Protein AF-A0A3D2L985-F1 (afdb_monomer_lite)

Foldseek 3Di:
DDPPQDFDDPVQLVVVCVVVVHDLVPDDPVVSVVSSVVSRVVVSVVVVVVVVVVVVVVVCCVVQADPVDRDGDPVNVVVVVVVVVVVCVVVVNDDDDDDDDDPPVVVVVVPPD

Structure (mmCIF, N/CA/C/O backbone):
data_AF-A0A3D2L985-F1
#
_entry.id   AF-A0A3D2L985-F1
#
loop_
_atom_site.group_PDB
_atom_site.id
_atom_site.type_symbol
_atom_site.label_atom_id
_atom_site.label_alt_id
_atom_site.label_comp_id
_atom_site.label_asym_id
_atom_site.label_entity_id
_atom_site.label_seq_id
_atom_site.pdbx_PDB_ins_code
_atom_site.Cartn_x
_atom_site.Cartn_y
_atom_site.Cartn_z
_atom_site.occupancy
_atom_site.B_iso_or_equiv
_atom_site.auth_seq_id
_atom_site.auth_comp_id
_atom_site.auth_asym_id
_atom_site.auth_atom_id
_atom_site.pdbx_PDB_model_num
ATOM 1 N N . MET A 1 1 ? 13.356 23.651 -9.180 1.00 43.53 1 MET A N 1
ATOM 2 C CA . MET A 1 1 ? 13.524 22.269 -8.702 1.00 43.53 1 MET A CA 1
ATOM 3 C C . MET A 1 1 ? 13.883 21.499 -9.951 1.00 43.53 1 MET A C 1
ATOM 5 O O . MET A 1 1 ? 13.077 21.521 -10.867 1.00 43.53 1 MET A O 1
ATOM 9 N N . ALA A 1 2 ? 15.140 21.092 -10.108 1.00 44.56 2 ALA A N 1
ATOM 10 C CA . ALA A 1 2 ? 15.536 20.361 -11.306 1.00 44.56 2 ALA A CA 1
ATOM 11 C C . ALA A 1 2 ? 14.867 18.985 -11.224 1.00 44.56 2 ALA A C 1
ATOM 13 O O . ALA A 1 2 ? 15.071 18.308 -10.221 1.00 44.56 2 ALA A O 1
ATOM 14 N N . ASP A 1 3 ? 14.025 18.648 -12.202 1.00 51.00 3 ASP A N 1
ATOM 15 C CA . ASP A 1 3 ? 13.551 17.278 -12.400 1.00 51.00 3 ASP A CA 1
ATOM 16 C C . ASP A 1 3 ? 14.788 16.404 -12.589 1.00 51.00 3 ASP A C 1
ATOM 18 O O . ASP A 1 3 ? 15.509 16.536 -13.583 1.00 51.00 3 ASP A O 1
ATOM 22 N N . ASP A 1 4 ? 15.070 15.561 -11.603 1.00 65.25 4 ASP A N 1
ATOM 23 C CA . ASP A 1 4 ? 16.081 14.520 -11.718 1.00 65.25 4 ASP A CA 1
ATOM 24 C C . ASP A 1 4 ? 15.422 13.380 -12.501 1.00 65.25 4 ASP A C 1
ATOM 26 O O . ASP A 1 4 ? 14.923 12.415 -11.935 1.00 65.25 4 ASP A O 1
ATOM 30 N N . PHE A 1 5 ? 15.283 13.570 -13.817 1.00 71.00 5 PHE A N 1
ATOM 31 C CA . PHE A 1 5 ? 14.642 12.583 -14.679 1.00 71.00 5 PHE A CA 1
ATOM 32 C C . PHE A 1 5 ? 15.397 11.258 -14.580 1.00 71.00 5 PHE A C 1
ATOM 34 O O . PHE A 1 5 ? 16.596 11.188 -14.890 1.00 71.00 5 PHE A O 1
ATOM 41 N N . TYR A 1 6 ? 14.682 10.203 -14.185 1.00 84.88 6 TYR A N 1
ATOM 42 C CA . TYR A 1 6 ? 15.226 8.856 -14.158 1.00 84.88 6 TYR A CA 1
ATOM 43 C C . TYR A 1 6 ? 15.824 8.515 -15.525 1.00 84.88 6 TYR A C 1
ATOM 45 O O . TYR A 1 6 ? 15.175 8.604 -16.568 1.00 84.88 6 TYR A O 1
ATOM 53 N N . THR A 1 7 ? 17.105 8.153 -15.518 1.00 88.44 7 THR A N 1
ATOM 54 C CA . THR A 1 7 ? 17.835 7.776 -16.725 1.00 88.44 7 THR A CA 1
ATOM 55 C C . THR A 1 7 ? 18.163 6.289 -16.646 1.00 88.44 7 THR A C 1
ATOM 57 O O . THR A 1 7 ? 18.985 5.903 -15.805 1.00 88.44 7 THR A O 1
ATOM 60 N N . PRO A 1 8 ? 17.580 5.455 -17.527 1.00 89.94 8 PRO A N 1
ATOM 61 C CA . PRO A 1 8 ? 17.827 4.021 -17.533 1.00 89.94 8 PRO A CA 1
ATOM 62 C C . PRO A 1 8 ? 19.316 3.690 -17.656 1.00 89.94 8 PRO A C 1
ATOM 64 O O . PRO A 1 8 ? 20.016 4.152 -18.566 1.00 89.94 8 PRO A O 1
ATOM 67 N N . LYS A 1 9 ? 19.823 2.845 -16.759 1.00 91.94 9 LYS A N 1
ATOM 68 C CA . LYS A 1 9 ? 21.204 2.359 -16.816 1.00 91.94 9 LYS A CA 1
ATOM 69 C C . LYS A 1 9 ? 21.313 1.248 -17.849 1.00 91.94 9 LYS A C 1
ATOM 71 O O . LYS A 1 9 ? 20.429 0.406 -18.010 1.00 91.94 9 LYS A O 1
ATOM 76 N N . ALA A 1 10 ? 22.482 1.149 -18.480 1.00 88.81 10 ALA A N 1
ATOM 77 C CA . ALA A 1 10 ? 22.773 0.076 -19.433 1.00 88.81 10 ALA A CA 1
ATOM 78 C C . ALA A 1 10 ? 22.567 -1.335 -18.837 1.00 88.81 10 ALA A C 1
ATOM 80 O O . ALA A 1 10 ? 22.178 -2.256 -19.552 1.00 88.81 10 ALA A O 1
ATOM 81 N N . THR A 1 11 ? 22.786 -1.505 -17.528 1.00 93.00 11 THR A N 1
ATOM 82 C CA . THR A 1 11 ? 22.542 -2.763 -16.806 1.00 93.00 11 THR A CA 1
ATOM 83 C C . THR A 1 11 ? 21.062 -3.125 -16.719 1.00 93.00 11 THR A C 1
ATOM 85 O O . THR A 1 11 ? 20.720 -4.295 -16.861 1.00 93.00 11 THR A O 1
ATOM 88 N N . GLU A 1 12 ? 20.184 -2.143 -16.518 1.00 92.31 12 GLU A N 1
ATOM 89 C CA . GLU A 1 12 ? 18.732 -2.345 -16.413 1.00 92.31 12 GLU A CA 1
ATOM 90 C C . GLU A 1 12 ? 18.141 -2.676 -17.782 1.00 92.31 12 GLU A C 1
ATOM 92 O O . GLU A 1 12 ? 17.374 -3.631 -17.911 1.00 92.31 12 GLU A O 1
ATOM 97 N N . ARG A 1 13 ? 18.598 -1.977 -18.829 1.00 93.00 13 ARG A N 1
ATOM 98 C CA . ARG A 1 13 ? 18.254 -2.305 -20.218 1.00 93.00 13 ARG A CA 1
ATOM 99 C C . ARG A 1 13 ? 18.656 -3.733 -20.568 1.00 93.00 13 ARG A C 1
ATOM 101 O O . ARG A 1 13 ? 17.846 -4.486 -21.101 1.00 93.00 13 ARG A O 1
ATOM 108 N N . LEU A 1 14 ? 19.888 -4.128 -20.238 1.00 90.38 14 LEU A N 1
ATOM 109 C CA . LEU A 1 14 ? 20.374 -5.484 -20.496 1.00 90.38 14 LEU A CA 1
ATOM 110 C C . LEU A 1 14 ? 19.556 -6.534 -19.730 1.00 90.38 14 LEU A C 1
ATOM 112 O O . LEU A 1 14 ? 19.214 -7.573 -20.290 1.00 90.38 14 LEU A O 1
ATOM 116 N N . ALA A 1 15 ? 19.209 -6.261 -18.470 1.00 92.06 15 ALA A N 1
ATOM 117 C CA . ALA A 1 15 ? 18.361 -7.143 -17.677 1.00 92.06 15 ALA A CA 1
ATOM 118 C C . ALA A 1 15 ? 16.963 -7.299 -18.295 1.00 92.06 15 ALA A C 1
ATOM 120 O O . ALA A 1 15 ? 16.480 -8.423 -18.426 1.00 92.06 15 ALA A O 1
ATOM 121 N N . LEU A 1 16 ? 16.340 -6.200 -18.732 1.00 91.56 16 LEU A N 1
ATOM 122 C CA . LEU A 1 16 ? 15.029 -6.226 -19.381 1.00 91.56 16 LEU A CA 1
ATOM 123 C C . LEU A 1 16 ? 15.064 -7.017 -20.695 1.00 91.56 16 LEU A C 1
ATOM 125 O O . LEU A 1 16 ? 14.220 -7.884 -20.911 1.00 91.56 16 LEU A O 1
ATOM 129 N N . LEU A 1 17 ? 16.065 -6.771 -21.540 1.00 92.19 17 LEU A N 1
ATOM 130 C CA . LEU A 1 17 ? 16.258 -7.504 -22.794 1.00 92.19 17 LEU A CA 1
ATOM 131 C C . LEU A 1 17 ? 16.442 -9.009 -22.559 1.00 92.19 17 LEU A C 1
ATOM 133 O O . LEU A 1 17 ? 15.828 -9.812 -23.260 1.00 92.19 17 LEU A O 1
ATOM 137 N N . ASN A 1 18 ? 17.214 -9.390 -21.536 1.00 92.06 18 ASN A N 1
ATOM 138 C CA . ASN A 1 18 ? 17.398 -10.790 -21.149 1.00 92.06 18 ASN A CA 1
ATOM 139 C C . ASN A 1 18 ? 16.086 -11.437 -20.686 1.00 92.06 18 ASN A C 1
ATOM 141 O O . ASN A 1 18 ? 15.784 -12.557 -21.091 1.00 92.06 18 ASN A O 1
ATOM 145 N N . VAL A 1 19 ? 15.289 -10.738 -19.869 1.00 92.44 19 VAL A N 1
ATOM 146 C CA . VAL A 1 19 ? 13.971 -11.222 -19.414 1.00 92.44 19 VAL A CA 1
ATOM 147 C C . VAL A 1 19 ? 13.013 -11.414 -20.590 1.00 92.44 19 VAL A C 1
ATOM 149 O O . VAL A 1 19 ? 12.249 -12.376 -20.611 1.00 92.44 19 VAL A O 1
ATOM 152 N N . LEU A 1 20 ? 13.065 -10.523 -21.580 1.00 89.00 20 LEU A N 1
ATOM 153 C CA . LEU A 1 20 ? 12.244 -10.600 -22.788 1.00 89.00 20 LEU A CA 1
ATOM 154 C C . LEU A 1 20 ? 12.785 -11.595 -23.830 1.00 89.00 20 LEU A C 1
ATOM 156 O O . LEU A 1 20 ? 12.119 -11.834 -24.836 1.00 89.00 20 LEU A O 1
ATOM 160 N N . GLY A 1 21 ? 13.968 -12.180 -23.608 1.00 90.38 21 GLY A N 1
ATOM 161 C CA . GLY A 1 21 ? 14.603 -13.114 -24.539 1.00 90.38 21 GLY A CA 1
ATOM 162 C C . GLY A 1 21 ? 15.027 -12.471 -25.863 1.00 90.38 21 GLY A C 1
ATOM 163 O O . GLY A 1 21 ? 15.033 -13.142 -26.894 1.00 90.38 21 GLY A O 1
ATOM 164 N N . VAL A 1 22 ? 15.343 -11.172 -25.858 1.00 89.25 22 VAL A N 1
ATOM 165 C CA . VAL A 1 22 ? 15.695 -10.418 -27.067 1.00 89.25 22 VAL A CA 1
ATOM 166 C C . VAL A 1 22 ? 17.208 -10.427 -27.281 1.00 89.25 22 VAL A C 1
ATOM 168 O O . VAL A 1 22 ? 17.957 -9.829 -26.510 1.00 89.25 22 VAL A O 1
ATOM 171 N N . ASP A 1 23 ? 17.653 -11.049 -28.373 1.00 88.69 23 ASP A N 1
ATOM 172 C CA . ASP A 1 23 ? 19.043 -10.982 -28.833 1.00 88.69 23 ASP A CA 1
ATOM 173 C C . ASP A 1 23 ? 19.233 -9.829 -29.829 1.00 88.69 23 ASP A C 1
ATOM 175 O O . ASP A 1 23 ? 18.821 -9.899 -30.989 1.00 88.69 23 ASP A O 1
ATOM 179 N N . LEU A 1 24 ? 19.892 -8.758 -29.378 1.00 83.94 24 LEU A N 1
ATOM 180 C CA . LEU A 1 24 ? 20.163 -7.580 -30.204 1.00 83.94 24 LEU A CA 1
ATOM 181 C C . LEU A 1 24 ? 21.206 -7.819 -31.303 1.00 83.94 24 LEU A C 1
ATOM 183 O O . LEU A 1 24 ? 21.283 -7.025 -32.240 1.00 83.94 24 LEU A O 1
ATOM 187 N N . SER A 1 25 ? 22.028 -8.866 -31.196 1.00 85.44 25 SER A N 1
ATOM 188 C CA . SER A 1 25 ? 23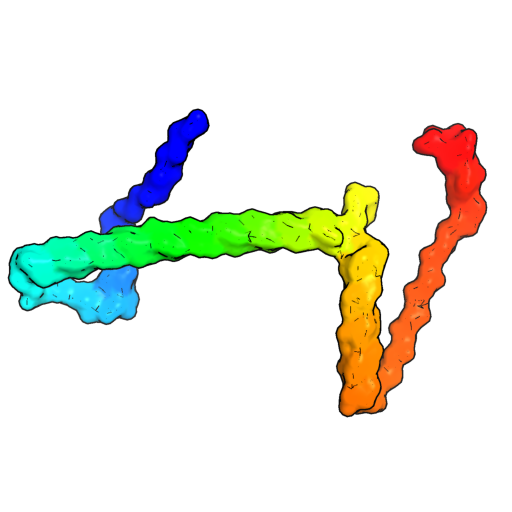.091 -9.143 -32.170 1.00 85.44 25 SER A CA 1
ATOM 189 C C . SER A 1 25 ? 22.553 -9.692 -33.494 1.00 85.44 25 SER A C 1
ATOM 191 O O . SER A 1 25 ? 23.179 -9.509 -34.537 1.00 85.44 25 SER A O 1
ATOM 193 N N . ALA A 1 26 ? 21.366 -10.302 -33.459 1.00 87.19 26 ALA A N 1
ATOM 194 C CA . ALA A 1 26 ? 20.669 -10.839 -34.622 1.00 87.19 26 ALA A CA 1
ATOM 195 C C . ALA A 1 26 ? 19.845 -9.783 -35.388 1.00 87.19 26 ALA A C 1
ATOM 197 O O . ALA A 1 26 ? 19.256 -10.094 -36.424 1.00 87.19 26 ALA A O 1
ATOM 198 N N . LEU A 1 27 ? 19.776 -8.548 -34.881 1.00 88.81 27 LEU A N 1
ATOM 199 C CA . LEU A 1 27 ? 18.948 -7.477 -35.430 1.00 88.81 27 LEU A CA 1
ATOM 200 C C . LEU A 1 27 ? 19.747 -6.521 -36.316 1.00 88.81 27 LEU A C 1
ATOM 202 O O . LEU A 1 27 ? 20.938 -6.285 -36.110 1.00 88.81 27 LEU A O 1
ATOM 206 N N . ASP A 1 28 ? 19.060 -5.908 -37.282 1.00 94.38 28 ASP A N 1
ATOM 207 C CA . ASP A 1 28 ? 19.631 -4.793 -38.030 1.00 94.38 28 ASP A CA 1
ATOM 208 C C . ASP A 1 28 ? 19.766 -3.532 -37.152 1.00 94.38 28 ASP A C 1
ATOM 210 O O . ASP A 1 28 ? 19.192 -3.420 -36.065 1.00 94.38 28 ASP A O 1
ATOM 214 N N . PHE A 1 29 ? 20.535 -2.552 -37.632 1.00 92.06 29 PHE A N 1
ATOM 215 C CA . PHE A 1 29 ? 20.804 -1.320 -36.890 1.00 92.06 29 PHE A CA 1
ATOM 216 C C . PHE A 1 29 ? 19.531 -0.544 -36.507 1.00 92.06 29 PHE A C 1
ATOM 218 O O . PHE A 1 29 ? 19.460 0.016 -35.414 1.00 92.06 29 PHE A O 1
ATOM 225 N N . ARG A 1 30 ? 18.520 -0.507 -37.386 1.00 94.25 30 ARG A N 1
ATOM 226 C CA . ARG A 1 30 ? 17.284 0.254 -37.144 1.00 94.25 30 ARG A CA 1
ATOM 227 C C . ARG A 1 30 ? 16.401 -0.447 -36.117 1.00 94.25 30 ARG A C 1
ATOM 229 O O . ARG A 1 30 ? 15.901 0.211 -35.211 1.00 94.25 30 ARG A O 1
ATOM 236 N N . ALA A 1 31 ? 16.239 -1.760 -36.243 1.00 91.19 31 ALA A N 1
ATOM 237 C CA . ALA A 1 31 ? 15.495 -2.594 -35.311 1.00 91.19 31 ALA A CA 1
ATOM 238 C C . ALA A 1 31 ? 16.141 -2.576 -33.923 1.00 91.19 31 ALA A C 1
ATOM 240 O O . ALA A 1 31 ? 15.443 -2.412 -32.924 1.00 91.19 31 ALA A O 1
ATOM 241 N N . ARG A 1 32 ? 17.476 -2.653 -33.860 1.00 92.56 32 ARG A N 1
ATOM 242 C CA . ARG A 1 32 ? 18.224 -2.526 -32.609 1.00 92.56 32 ARG A CA 1
ATOM 243 C C . ARG A 1 32 ? 17.992 -1.172 -31.940 1.00 92.56 32 ARG A C 1
ATOM 245 O O . ARG A 1 32 ? 17.615 -1.147 -30.775 1.00 92.56 32 ARG A O 1
ATOM 252 N N . ALA A 1 33 ? 18.171 -0.069 -32.669 1.00 91.31 33 ALA A N 1
ATOM 253 C CA . ALA A 1 33 ? 17.972 1.272 -32.116 1.00 91.31 33 ALA A CA 1
ATOM 254 C C . ALA A 1 33 ? 16.526 1.491 -31.635 1.00 91.31 33 ALA A C 1
ATOM 256 O O . ALA A 1 33 ? 16.308 2.086 -30.584 1.00 91.31 33 ALA A O 1
ATOM 257 N N . ALA A 1 34 ? 15.539 0.975 -32.375 1.00 92.62 34 ALA A N 1
ATOM 258 C CA . ALA A 1 34 ? 14.135 1.051 -31.982 1.00 92.62 34 ALA A CA 1
ATOM 259 C C . ALA A 1 34 ? 13.848 0.256 -30.698 1.00 92.62 34 ALA A C 1
ATOM 261 O O . ALA A 1 34 ? 13.160 0.755 -29.813 1.00 92.62 34 ALA A O 1
ATOM 262 N N . ILE A 1 35 ? 14.388 -0.959 -30.574 1.00 92.00 35 ILE A N 1
ATOM 263 C CA . ILE A 1 35 ? 14.214 -1.778 -29.370 1.00 92.00 35 ILE A CA 1
ATOM 264 C C . ILE A 1 35 ? 14.918 -1.152 -28.168 1.00 92.00 35 ILE A C 1
ATOM 266 O O . ILE A 1 35 ? 14.337 -1.127 -27.089 1.00 92.00 35 ILE A O 1
ATOM 270 N N . GLU A 1 36 ? 16.136 -0.634 -28.336 1.00 90.62 36 GLU A N 1
ATOM 271 C CA . GLU A 1 36 ? 16.855 0.057 -27.260 1.00 90.62 36 GLU A CA 1
ATOM 272 C C . GLU A 1 36 ? 16.055 1.274 -26.764 1.00 90.62 36 GLU A C 1
ATOM 274 O O . GLU A 1 36 ? 15.846 1.397 -25.559 1.00 90.62 36 GLU A O 1
ATOM 279 N N . ALA A 1 37 ? 15.509 2.092 -27.674 1.00 91.81 37 ALA A N 1
ATOM 280 C CA . ALA A 1 37 ? 14.661 3.232 -27.320 1.00 91.81 37 ALA A CA 1
ATOM 281 C C . ALA A 1 37 ? 13.360 2.817 -26.609 1.00 91.81 37 ALA A C 1
ATOM 283 O O . ALA A 1 37 ? 12.972 3.435 -25.624 1.00 91.81 37 ALA A O 1
ATOM 284 N N . LEU A 1 38 ? 12.699 1.748 -27.069 1.00 93.06 38 LEU A N 1
ATOM 285 C CA . LEU A 1 38 ? 11.506 1.218 -26.400 1.00 93.06 38 LEU A CA 1
ATOM 286 C C . LEU A 1 38 ? 11.826 0.644 -25.017 1.00 93.06 38 LEU A C 1
ATOM 288 O O . LEU A 1 38 ? 11.018 0.777 -24.105 1.00 93.06 38 LEU A O 1
ATOM 292 N N . CYS A 1 39 ? 12.981 -0.002 -24.848 1.00 93.75 39 CYS A N 1
ATOM 293 C CA . CYS A 1 39 ? 13.403 -0.501 -23.542 1.00 93.75 39 CYS A CA 1
ATOM 294 C C . CYS A 1 39 ? 13.644 0.649 -22.568 1.00 93.75 39 CYS A C 1
ATOM 296 O O . CYS A 1 39 ? 13.232 0.545 -21.418 1.00 93.75 39 CYS A O 1
ATOM 298 N N . ASP A 1 40 ? 14.273 1.729 -23.029 1.00 93.38 40 ASP A N 1
ATOM 299 C CA . ASP A 1 40 ? 14.483 2.920 -22.209 1.00 93.38 40 ASP A CA 1
ATOM 300 C C . ASP A 1 40 ? 13.151 3.540 -21.787 1.00 93.38 40 ASP A C 1
ATOM 302 O O . ASP A 1 40 ? 12.941 3.760 -20.598 1.00 93.38 40 ASP A O 1
ATOM 306 N N . GLU A 1 41 ? 12.213 3.707 -22.722 1.00 94.38 41 GLU A N 1
ATOM 307 C CA . GLU A 1 41 ? 10.872 4.219 -22.421 1.00 94.38 41 GLU A CA 1
ATOM 308 C C . GLU A 1 41 ? 10.134 3.337 -21.401 1.00 94.38 41 GLU A C 1
ATOM 310 O O . GLU A 1 41 ? 9.542 3.830 -20.446 1.00 94.38 41 GLU A O 1
ATOM 315 N N . VAL A 1 42 ? 10.196 2.010 -21.561 1.00 94.81 42 VAL A N 1
ATOM 316 C CA . VAL A 1 42 ? 9.577 1.067 -20.615 1.00 94.81 42 VAL A CA 1
ATOM 317 C C . VAL A 1 42 ? 10.199 1.170 -19.226 1.00 94.81 42 VAL A C 1
ATOM 319 O O . VAL A 1 42 ? 9.483 1.011 -18.240 1.00 94.81 42 VAL A O 1
ATOM 322 N N . LEU A 1 43 ? 11.510 1.389 -19.129 1.00 95.00 43 LEU A N 1
ATOM 323 C CA . LEU A 1 43 ? 12.187 1.535 -17.842 1.00 95.00 43 LEU A CA 1
ATOM 324 C C . LEU A 1 43 ? 11.792 2.843 -17.153 1.00 95.00 43 LEU A C 1
ATOM 326 O O . LEU A 1 43 ? 11.460 2.800 -15.975 1.00 95.00 43 LEU A O 1
ATOM 330 N N . VAL A 1 44 ? 11.729 3.955 -17.891 1.00 94.44 44 VAL A N 1
ATOM 331 C CA . VAL A 1 44 ? 11.242 5.243 -17.364 1.00 94.44 44 VAL A CA 1
ATOM 332 C C . VAL A 1 44 ? 9.803 5.120 -16.865 1.00 94.44 44 VAL A C 1
ATOM 334 O O . VAL A 1 44 ? 9.524 5.413 -15.710 1.00 94.44 44 VAL A O 1
ATOM 337 N N . LEU A 1 45 ? 8.898 4.586 -17.689 1.00 94.19 45 LEU A N 1
ATOM 338 C CA . LEU A 1 45 ? 7.491 4.433 -17.307 1.00 94.19 45 LEU A CA 1
ATOM 339 C C . LEU A 1 45 ? 7.286 3.509 -16.101 1.00 94.19 45 LEU A C 1
ATOM 341 O O . LEU A 1 45 ? 6.292 3.643 -15.387 1.00 94.19 45 LEU A O 1
ATOM 345 N N . ARG A 1 46 ? 8.171 2.527 -15.903 1.00 94.00 46 ARG A N 1
ATOM 346 C CA . ARG A 1 46 ? 8.123 1.654 -14.726 1.00 94.00 46 ARG A CA 1
ATOM 347 C C . ARG A 1 46 ? 8.530 2.397 -13.465 1.00 94.00 46 ARG A C 1
ATOM 349 O O . ARG A 1 46 ? 7.824 2.246 -12.475 1.00 94.00 46 ARG A O 1
ATOM 356 N N . GLU A 1 47 ? 9.595 3.189 -13.528 1.00 94.12 47 GLU A N 1
ATOM 357 C CA . GLU A 1 47 ? 10.030 4.006 -12.394 1.00 94.12 47 GLU A CA 1
ATOM 358 C C . GLU A 1 47 ? 8.925 4.986 -11.986 1.00 94.12 47 GLU A C 1
ATOM 360 O O . GLU A 1 47 ? 8.475 4.956 -10.844 1.00 94.12 47 GLU A O 1
ATOM 365 N N . ASP A 1 48 ? 8.373 5.742 -12.941 1.00 93.50 48 ASP A N 1
ATOM 366 C CA . ASP A 1 48 ? 7.279 6.688 -12.680 1.00 93.50 48 ASP A CA 1
ATOM 367 C C . ASP A 1 48 ? 6.059 5.998 -12.041 1.00 93.50 48 ASP A C 1
ATOM 369 O O . ASP A 1 48 ? 5.393 6.533 -11.150 1.00 93.50 48 ASP A O 1
ATOM 373 N N . ALA A 1 49 ? 5.727 4.788 -12.505 1.00 94.94 49 ALA A N 1
ATOM 374 C CA . ALA A 1 49 ? 4.609 4.022 -11.969 1.00 94.94 49 ALA A CA 1
ATOM 375 C C . ALA A 1 49 ? 4.863 3.522 -10.540 1.00 94.94 49 ALA A C 1
ATOM 377 O O . ALA A 1 49 ? 3.906 3.407 -9.767 1.00 94.94 49 ALA A O 1
ATOM 378 N N . ASP A 1 50 ? 6.110 3.200 -10.206 1.00 95.06 50 ASP A N 1
ATOM 379 C CA . ASP A 1 50 ? 6.503 2.791 -8.863 1.00 95.06 50 ASP A CA 1
ATOM 380 C C . ASP A 1 50 ? 6.544 4.005 -7.920 1.00 95.06 50 ASP A C 1
ATOM 382 O O . ASP A 1 50 ? 5.935 3.941 -6.852 1.00 95.06 50 ASP A O 1
ATOM 386 N N . GLU A 1 51 ? 7.074 5.155 -8.349 1.00 94.31 51 GLU A N 1
ATOM 387 C CA . GLU A 1 51 ? 7.013 6.412 -7.583 1.00 94.31 51 GLU A CA 1
ATOM 388 C C . GLU A 1 51 ? 5.570 6.830 -7.262 1.00 94.31 51 GLU A C 1
ATOM 390 O O . GLU A 1 51 ? 5.232 7.168 -6.123 1.00 94.31 51 GLU A O 1
ATOM 395 N N . LEU A 1 52 ? 4.679 6.771 -8.257 1.00 95.12 52 LEU A N 1
ATOM 396 C CA . LEU A 1 52 ? 3.261 7.070 -8.056 1.00 95.12 52 LEU A CA 1
ATOM 397 C C . LEU A 1 52 ? 2.589 6.084 -7.100 1.00 95.12 52 LEU A C 1
ATOM 399 O O . LEU A 1 52 ? 1.666 6.467 -6.375 1.00 95.12 52 LEU A O 1
ATOM 403 N N . ARG A 1 53 ? 3.015 4.817 -7.108 1.00 96.44 53 ARG A N 1
ATOM 404 C CA . ARG A 1 53 ? 2.491 3.803 -6.192 1.00 96.44 53 ARG A CA 1
ATOM 405 C C . ARG A 1 53 ? 2.937 4.086 -4.763 1.00 96.44 53 ARG A C 1
ATOM 407 O O . ARG A 1 53 ? 2.084 4.091 -3.882 1.00 96.44 53 ARG A O 1
ATOM 414 N N . ASP A 1 54 ? 4.210 4.395 -4.555 1.00 96.12 54 ASP A N 1
ATOM 415 C CA . ASP A 1 54 ? 4.749 4.723 -3.235 1.00 96.12 54 ASP A CA 1
ATOM 416 C C . ASP A 1 54 ? 4.085 5.981 -2.659 1.00 96.12 54 ASP A C 1
ATOM 418 O O . ASP A 1 54 ? 3.620 5.983 -1.516 1.00 96.12 54 ASP A O 1
ATOM 422 N N . ALA A 1 55 ? 3.932 7.028 -3.476 1.00 94.12 55 ALA A N 1
ATOM 423 C CA . ALA A 1 55 ? 3.231 8.247 -3.076 1.00 94.12 55 ALA A CA 1
ATOM 424 C C . ALA A 1 55 ? 1.752 7.986 -2.740 1.00 94.12 55 ALA A C 1
ATOM 426 O O . ALA A 1 55 ? 1.198 8.581 -1.809 1.00 94.12 55 ALA A O 1
ATOM 427 N N . LEU A 1 56 ? 1.092 7.093 -3.485 1.00 95.44 56 LEU A N 1
ATOM 428 C CA . LEU A 1 56 ? -0.278 6.682 -3.193 1.00 95.44 56 LEU A CA 1
ATOM 429 C C . LEU A 1 56 ? -0.360 5.920 -1.868 1.00 95.44 56 LEU A C 1
ATOM 431 O O . LEU A 1 56 ? -1.250 6.210 -1.068 1.00 95.44 56 LEU A O 1
ATOM 435 N N . ASP A 1 57 ? 0.547 4.977 -1.627 1.00 92.38 57 ASP A N 1
ATOM 436 C CA . ASP A 1 57 ? 0.577 4.178 -0.403 1.00 92.38 57 ASP A CA 1
ATOM 437 C C . ASP A 1 57 ? 0.836 5.055 0.830 1.00 92.38 57 ASP A C 1
ATOM 439 O O . ASP A 1 57 ? 0.155 4.911 1.852 1.00 92.38 57 ASP A O 1
ATOM 443 N N . GLU A 1 58 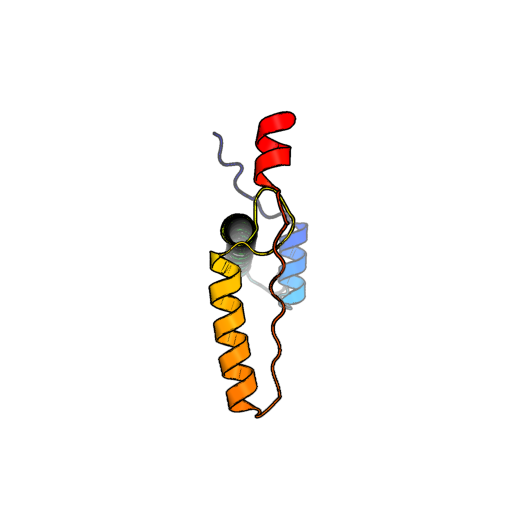? 1.735 6.037 0.726 1.00 91.94 58 GLU A N 1
ATOM 444 C CA . GLU A 1 58 ? 1.954 7.036 1.773 1.00 91.94 58 GLU A CA 1
ATOM 445 C C . GLU A 1 58 ? 0.694 7.880 2.014 1.00 91.94 58 GLU A C 1
ATOM 447 O O . GLU A 1 58 ? 0.237 8.019 3.154 1.00 91.94 58 GLU A O 1
ATOM 452 N N . ALA A 1 59 ? 0.074 8.396 0.948 1.00 90.69 59 ALA A N 1
ATOM 453 C CA . ALA A 1 59 ? -1.144 9.193 1.054 1.00 90.69 59 ALA A CA 1
ATOM 454 C C . ALA A 1 59 ? -2.305 8.398 1.674 1.00 90.69 59 ALA A C 1
ATOM 456 O O . ALA A 1 59 ? -3.056 8.934 2.493 1.00 90.69 59 ALA A O 1
ATOM 457 N N . VAL A 1 60 ? -2.447 7.118 1.319 1.00 89.06 60 VAL A N 1
ATOM 458 C CA . VAL A 1 60 ? -3.426 6.204 1.920 1.00 89.06 60 VAL A CA 1
ATOM 459 C C . VAL A 1 60 ? -3.117 5.998 3.397 1.00 89.06 60 VAL A C 1
ATOM 461 O O . VAL A 1 60 ? -4.020 6.138 4.222 1.00 89.06 60 VAL A O 1
ATOM 464 N N . SER A 1 61 ? -1.858 5.733 3.748 1.00 86.12 61 SER A N 1
ATOM 465 C CA . SER A 1 61 ? -1.436 5.555 5.138 1.00 86.12 61 SER A CA 1
ATOM 466 C C . SER A 1 61 ? -1.763 6.784 5.992 1.00 86.12 61 SER A C 1
ATOM 468 O O . SER A 1 61 ? -2.387 6.654 7.047 1.00 86.12 61 SER A O 1
ATOM 470 N N . LEU A 1 62 ? -1.442 7.987 5.512 1.00 87.25 62 LEU A N 1
ATOM 471 C CA . LEU A 1 62 ? -1.763 9.244 6.196 1.00 87.25 62 LEU A CA 1
ATOM 472 C C . LEU A 1 62 ? -3.274 9.495 6.285 1.00 87.25 62 LEU A C 1
ATOM 474 O O . LEU A 1 62 ? -3.762 10.043 7.273 1.00 87.25 62 LEU A O 1
ATOM 478 N N . ALA A 1 63 ? -4.035 9.099 5.263 1.00 89.19 63 ALA A N 1
ATOM 479 C CA . ALA A 1 63 ? -5.482 9.275 5.239 1.00 89.19 63 ALA A CA 1
ATOM 480 C C . ALA A 1 63 ? -6.234 8.285 6.142 1.00 89.19 63 ALA A C 1
ATOM 482 O O . ALA A 1 63 ? -7.358 8.592 6.560 1.00 89.19 63 ALA A O 1
ATOM 483 N N . ASP A 1 64 ? -5.655 7.116 6.424 1.00 92.88 64 ASP A N 1
ATOM 484 C CA . ASP A 1 64 ? -6.319 6.012 7.121 1.00 92.88 64 ASP A CA 1
ATOM 485 C C . ASP A 1 64 ? -5.840 5.782 8.557 1.00 92.88 64 ASP A C 1
ATOM 487 O O . ASP A 1 64 ? -6.577 5.174 9.336 1.00 92.88 64 ASP A O 1
ATOM 491 N N . ASN A 1 65 ? -4.674 6.292 8.949 1.00 92.62 65 ASN A N 1
ATOM 492 C CA . ASN A 1 65 ? -4.160 6.147 10.311 1.00 92.62 65 ASN A CA 1
ATOM 493 C C . ASN A 1 65 ? -4.454 7.370 11.189 1.00 92.62 65 ASN A C 1
ATOM 495 O O . ASN A 1 65 ? -4.709 8.475 10.702 1.00 92.62 65 ASN A O 1
ATOM 499 N N . ASP A 1 66 ? -4.506 7.142 12.499 1.00 92.81 66 ASP A N 1
ATOM 500 C CA . ASP A 1 66 ? -4.572 8.197 13.507 1.00 92.81 66 ASP A CA 1
ATOM 501 C C . ASP A 1 66 ? -3.179 8.814 13.725 1.00 92.81 66 ASP A C 1
ATOM 503 O O . ASP A 1 66 ? -2.161 8.130 13.648 1.00 92.81 66 ASP A O 1
ATOM 507 N N . ALA A 1 67 ? -3.118 10.125 13.965 1.00 87.56 67 ALA A N 1
ATOM 508 C CA . ALA A 1 67 ? -1.845 10.838 14.093 1.00 87.56 67 ALA A CA 1
ATOM 509 C C . ALA A 1 67 ? -1.163 10.628 15.457 1.00 87.56 67 ALA A C 1
ATOM 511 O O . ALA A 1 67 ? 0.043 10.837 15.575 1.00 87.56 67 ALA A O 1
ATOM 512 N N . LEU A 1 68 ? -1.923 10.258 16.493 1.00 89.69 68 LEU A N 1
ATOM 513 C CA . LEU A 1 68 ? -1.418 10.090 17.858 1.00 89.69 68 LEU A CA 1
ATOM 514 C C . LEU A 1 68 ? -1.106 8.630 18.183 1.00 89.69 68 LEU A C 1
ATOM 516 O O . LEU A 1 68 ? -0.284 8.355 19.055 1.00 89.69 68 LEU A O 1
ATOM 520 N N . CYS A 1 69 ? -1.772 7.689 17.517 1.00 87.69 69 CYS A N 1
ATOM 521 C CA . CYS A 1 69 ? -1.626 6.258 17.755 1.00 87.69 69 CYS A CA 1
ATOM 522 C C . CYS A 1 69 ? -1.506 5.499 16.426 1.00 87.69 69 CYS A C 1
ATOM 524 O O . CYS A 1 69 ? -2.230 5.821 15.489 1.00 87.69 69 CYS A O 1
ATOM 526 N N . PRO A 1 70 ? -0.677 4.442 16.338 1.00 88.50 70 PRO A N 1
ATOM 527 C CA . PRO A 1 70 ? -0.516 3.640 15.123 1.00 88.50 70 PRO A CA 1
ATOM 528 C C . PRO A 1 70 ? -1.704 2.679 14.924 1.00 88.50 70 PRO A C 1
ATOM 530 O O . PRO A 1 70 ? -1.561 1.458 14.943 1.00 88.50 70 PRO A O 1
ATOM 533 N N . VAL A 1 71 ? -2.905 3.237 14.800 1.00 92.56 71 VAL A N 1
ATOM 534 C CA . VAL A 1 71 ? -4.168 2.527 14.589 1.00 92.56 71 VAL A CA 1
ATOM 535 C C . VAL A 1 71 ? -4.962 3.215 13.487 1.00 92.56 71 VAL A C 1
ATOM 537 O O . VAL A 1 71 ? -4.752 4.391 13.196 1.00 92.56 71 VAL A O 1
ATOM 540 N N . PHE A 1 72 ? -5.924 2.501 12.901 1.00 94.88 72 PHE A N 1
ATOM 541 C CA . PHE A 1 72 ? -6.858 3.117 11.968 1.00 94.88 72 PHE A CA 1
ATOM 542 C C . PHE A 1 72 ? -7.617 4.266 12.621 1.00 94.88 72 PHE A C 1
ATOM 544 O O . PHE A 1 72 ? -8.200 4.129 13.698 1.00 94.88 72 PHE A O 1
ATOM 551 N N . ASN A 1 73 ? -7.690 5.382 11.908 1.00 94.81 73 ASN A N 1
ATOM 552 C CA . ASN A 1 73 ? -8.551 6.476 12.295 1.00 94.81 73 ASN A CA 1
ATOM 553 C C . ASN A 1 73 ? -10.029 6.106 12.098 1.00 94.81 73 ASN A C 1
ATOM 555 O O . ASN A 1 73 ? -10.415 5.086 11.512 1.00 94.81 73 ASN A O 1
ATOM 559 N N . ARG A 1 74 ? -10.907 7.001 12.553 1.00 93.62 74 ARG A N 1
ATOM 560 C CA . ARG A 1 74 ? -12.359 6.795 12.499 1.00 93.62 74 ARG A CA 1
ATOM 561 C C . ARG A 1 74 ? -12.897 6.552 11.082 1.00 93.62 74 ARG A C 1
ATOM 563 O O . ARG A 1 74 ? -13.898 5.845 10.930 1.00 93.62 74 ARG A O 1
ATOM 570 N N . ARG A 1 75 ? -12.299 7.159 10.050 1.00 92.50 75 ARG A N 1
ATOM 571 C CA . ARG A 1 75 ? -12.738 6.999 8.654 1.00 92.50 75 ARG A CA 1
ATOM 572 C C . ARG A 1 75 ? -12.402 5.598 8.149 1.00 92.50 75 ARG A C 1
ATOM 574 O O . ARG A 1 75 ? -13.303 4.933 7.631 1.00 92.50 75 ARG A O 1
ATOM 581 N N . ALA A 1 76 ? -11.164 5.154 8.347 1.00 95.31 76 ALA A N 1
ATOM 582 C CA . ALA A 1 76 ? -10.713 3.815 7.985 1.00 95.31 76 ALA A CA 1
ATOM 583 C C . ALA A 1 76 ? -11.484 2.734 8.753 1.00 95.31 76 ALA A C 1
ATOM 585 O O . ALA A 1 76 ? -12.063 1.843 8.134 1.00 95.31 76 ALA A O 1
ATOM 586 N N . PHE A 1 77 ? -11.649 2.885 10.073 1.00 95.38 77 PHE A N 1
ATOM 587 C CA . PHE A 1 77 ? -12.456 1.970 10.889 1.00 95.38 77 PHE A CA 1
ATOM 588 C C . PHE A 1 77 ? -13.875 1.781 10.329 1.00 95.38 77 PHE A C 1
ATOM 590 O O . PHE A 1 77 ? -14.336 0.655 10.149 1.00 95.38 77 PHE A O 1
ATOM 597 N N . LYS A 1 78 ? -14.568 2.876 9.979 1.00 95.44 78 LYS A N 1
ATOM 598 C CA . LYS A 1 78 ? -15.919 2.817 9.388 1.00 95.44 78 LYS A CA 1
ATOM 599 C C . LYS A 1 78 ? -15.959 2.105 8.036 1.00 95.44 78 LYS A C 1
ATOM 601 O O . LYS A 1 78 ? -17.016 1.601 7.648 1.00 95.44 78 LYS A O 1
ATOM 606 N N . ARG A 1 79 ? -14.877 2.147 7.260 1.00 95.25 79 ARG A N 1
ATOM 607 C CA . ARG A 1 79 ? -14.778 1.434 5.983 1.00 95.25 79 ARG A CA 1
ATOM 608 C C . ARG A 1 79 ? -14.580 -0.060 6.234 1.00 95.25 79 ARG A C 1
ATOM 610 O O . ARG A 1 79 ? -15.386 -0.843 5.736 1.00 95.25 79 ARG A O 1
ATOM 617 N N . GLU A 1 80 ? -13.607 -0.430 7.061 1.00 95.62 80 GLU A N 1
ATOM 618 C CA . GLU A 1 80 ? -13.288 -1.837 7.325 1.00 95.62 80 GLU A CA 1
ATOM 619 C C . GLU A 1 80 ? -14.413 -2.560 8.074 1.00 95.62 80 GLU A C 1
ATOM 621 O O . GLU A 1 80 ? -14.816 -3.642 7.660 1.00 95.62 80 GLU A O 1
ATOM 626 N N . ILE A 1 81 ? -15.045 -1.947 9.084 1.00 96.50 81 ILE A N 1
ATOM 627 C CA . ILE A 1 81 ? -16.150 -2.61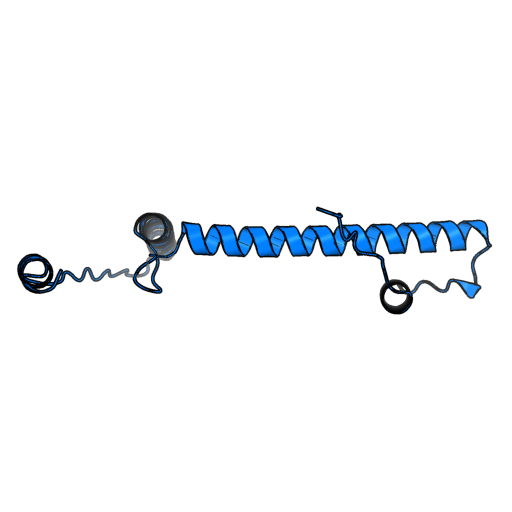0 9.802 1.00 96.50 81 ILE A CA 1
ATOM 628 C C . ILE A 1 81 ? -17.343 -2.914 8.884 1.00 96.50 81 ILE A C 1
ATOM 630 O O . ILE A 1 81 ? -17.988 -3.950 9.021 1.00 96.50 81 ILE A O 1
ATOM 634 N N . ARG A 1 82 ? -17.626 -2.050 7.896 1.00 97.19 82 ARG A N 1
ATOM 635 C CA . ARG A 1 82 ? -18.683 -2.303 6.901 1.00 97.19 82 ARG A CA 1
ATOM 636 C C . ARG A 1 82 ? -18.339 -3.488 6.003 1.00 97.19 82 ARG A C 1
ATOM 638 O O . ARG A 1 82 ? -19.227 -4.275 5.678 1.00 97.19 82 ARG A O 1
ATOM 645 N N . ARG A 1 83 ? -17.068 -3.618 5.618 1.00 97.31 83 ARG A N 1
ATOM 646 C CA . ARG A 1 83 ? -16.562 -4.757 4.848 1.00 97.31 83 ARG A CA 1
ATOM 647 C C . ARG A 1 83 ? -16.680 -6.055 5.647 1.00 97.31 83 ARG A C 1
ATOM 649 O O . ARG A 1 83 ? -17.236 -7.020 5.128 1.00 97.31 83 ARG A O 1
ATOM 656 N N . GLU A 1 84 ? -16.246 -6.059 6.904 1.00 97.50 84 GLU A N 1
ATOM 657 C CA . GLU A 1 84 ? -16.305 -7.244 7.769 1.00 97.50 84 GLU A CA 1
ATOM 658 C C . GLU A 1 84 ? -17.743 -7.678 8.074 1.00 97.50 84 GLU A C 1
ATOM 660 O O . GLU A 1 84 ? -18.054 -8.864 7.998 1.00 97.50 84 GLU A O 1
ATOM 665 N N . ILE A 1 85 ? -18.664 -6.736 8.312 1.00 97.88 85 ILE A N 1
ATOM 666 C CA . ILE A 1 85 ? -20.097 -7.048 8.459 1.00 97.88 85 ILE A CA 1
ATOM 667 C C . ILE A 1 85 ? -20.639 -7.739 7.199 1.00 97.88 85 ILE A C 1
ATOM 669 O O . ILE A 1 85 ? -21.357 -8.736 7.298 1.00 97.88 85 ILE A O 1
ATOM 673 N N . ALA A 1 86 ? -20.294 -7.238 6.008 1.00 97.94 86 ALA A N 1
ATOM 674 C CA . ALA A 1 86 ? -20.738 -7.832 4.749 1.00 97.94 86 ALA A CA 1
ATOM 675 C C . ALA A 1 86 ? -20.156 -9.241 4.533 1.00 97.94 86 ALA A C 1
ATOM 677 O O . ALA A 1 86 ? -20.867 -10.141 4.077 1.00 97.94 86 ALA A O 1
ATOM 678 N N . LEU A 1 87 ? -18.884 -9.453 4.885 1.00 97.69 87 LEU A N 1
ATOM 679 C CA . LEU A 1 87 ? -18.231 -10.762 4.821 1.00 97.69 87 LEU A CA 1
ATOM 680 C C . LEU A 1 87 ? -18.861 -11.753 5.804 1.00 97.69 87 LEU A C 1
ATOM 682 O O . LEU A 1 87 ? -19.232 -12.856 5.399 1.00 97.69 87 LEU A O 1
ATOM 686 N N . ALA A 1 88 ? -19.062 -11.343 7.056 1.00 98.06 88 ALA A N 1
ATOM 687 C CA . ALA A 1 88 ? -19.700 -12.161 8.079 1.00 98.06 88 ALA A CA 1
ATOM 688 C C . ALA A 1 88 ? -21.124 -12.570 7.675 1.00 98.06 88 ALA A C 1
ATOM 690 O O . ALA A 1 88 ? -21.492 -13.740 7.792 1.00 98.06 88 ALA A O 1
ATOM 691 N N . ALA A 1 89 ? -21.902 -11.643 7.106 1.00 97.19 89 ALA A N 1
ATOM 692 C CA . ALA A 1 89 ? -23.232 -11.935 6.576 1.00 97.19 89 ALA A CA 1
ATOM 693 C C . ALA A 1 89 ? -23.189 -12.933 5.405 1.00 97.19 89 ALA A C 1
ATOM 695 O O . ALA A 1 89 ? -23.991 -13.868 5.355 1.00 97.19 89 ALA A O 1
ATOM 696 N N . ARG A 1 90 ? -22.234 -12.768 4.478 1.00 98.00 90 ARG A N 1
ATOM 697 C CA . ARG A 1 90 ? -22.063 -13.648 3.312 1.00 98.00 90 ARG A CA 1
ATOM 698 C C . ARG A 1 90 ? -21.703 -15.077 3.714 1.00 98.00 90 ARG A C 1
ATOM 700 O O . ARG A 1 90 ? -22.266 -16.020 3.164 1.00 98.00 90 ARG A O 1
ATOM 707 N N . PHE A 1 91 ? -20.766 -15.234 4.644 1.00 98.12 91 PHE A N 1
ATOM 708 C CA . PHE A 1 91 ? -20.255 -16.542 5.061 1.00 98.12 91 PHE A CA 1
ATOM 709 C C . PHE A 1 91 ? -20.966 -17.115 6.293 1.00 98.12 91 PHE A C 1
ATOM 711 O O . PHE A 1 91 ? -20.671 -18.237 6.695 1.00 98.12 91 PHE A O 1
ATOM 718 N N . ARG A 1 92 ? -21.937 -16.382 6.855 1.00 96.75 92 ARG A N 1
ATOM 719 C CA . ARG A 1 92 ? -22.694 -16.741 8.067 1.00 96.75 92 ARG A CA 1
ATOM 720 C C . ARG A 1 92 ? -21.789 -17.039 9.263 1.00 96.75 92 ARG A C 1
ATOM 722 O O . ARG A 1 92 ? -22.059 -17.947 10.046 1.00 96.75 92 ARG A O 1
ATOM 729 N N . THR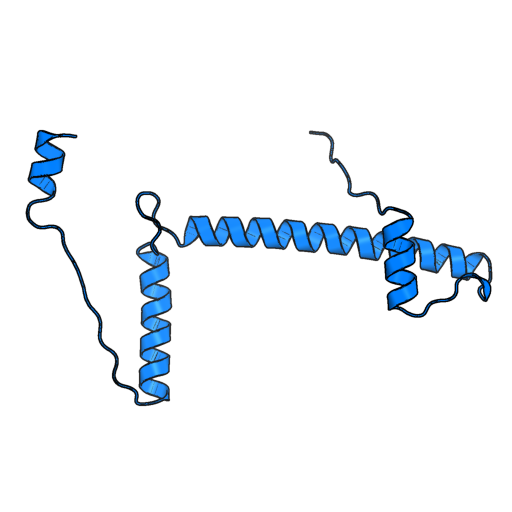 A 1 93 ? -20.715 -16.273 9.400 1.00 97.62 93 THR A N 1
ATOM 730 C CA . THR A 1 93 ? -19.787 -16.384 10.526 1.00 97.62 93 THR A CA 1
ATOM 731 C C . THR A 1 93 ? -20.163 -15.377 11.614 1.00 97.62 93 THR A C 1
ATOM 733 O O . THR A 1 93 ? -20.566 -14.258 11.287 1.00 97.62 93 THR A O 1
ATOM 736 N N . PRO A 1 94 ? -20.043 -15.729 12.906 1.00 96.38 94 PRO A N 1
ATOM 737 C CA . PRO A 1 94 ? -20.250 -14.770 13.984 1.00 96.38 94 PRO A CA 1
ATOM 738 C C . PRO A 1 94 ? -19.200 -13.652 13.915 1.00 96.38 94 PRO A C 1
ATOM 740 O O . PRO A 1 94 ? -18.036 -13.904 13.609 1.00 96.38 94 PRO A O 1
ATOM 743 N N . LEU A 1 95 ? -19.619 -12.423 14.216 1.00 97.00 95 LEU A N 1
ATOM 744 C CA . LEU A 1 95 ? -18.766 -11.238 14.285 1.00 97.00 95 LEU A CA 1
ATOM 745 C C . LEU A 1 95 ? -18.984 -10.553 15.637 1.00 97.00 95 LEU A C 1
ATOM 747 O O . LEU A 1 95 ? -20.127 -10.344 16.043 1.00 97.00 95 LEU A O 1
ATOM 751 N N . SER A 1 96 ? -17.893 -10.176 16.298 1.00 96.50 96 SER A N 1
ATOM 752 C CA . SER A 1 96 ? -17.902 -9.446 17.570 1.00 96.50 96 SER A CA 1
ATOM 753 C C . SER A 1 96 ? -17.102 -8.154 17.434 1.00 96.50 96 SER A C 1
ATOM 755 O O . SER A 1 96 ? -16.157 -8.085 16.652 1.00 96.50 96 SER A O 1
ATOM 757 N N . MET A 1 97 ? -17.463 -7.135 18.212 1.00 95.19 97 MET A N 1
ATOM 758 C CA . MET A 1 97 ? -16.777 -5.844 18.244 1.00 95.19 97 MET A CA 1
AT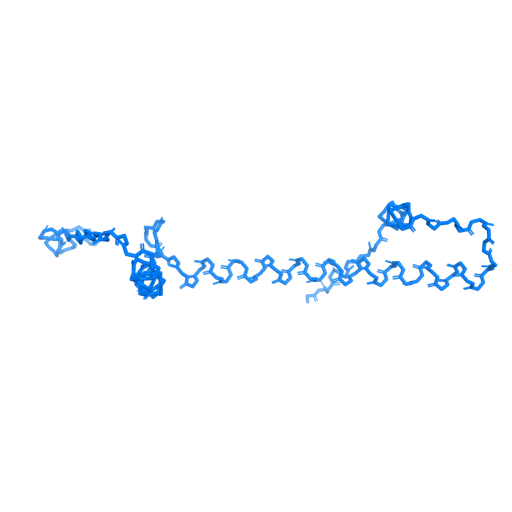OM 759 C C . MET A 1 97 ? -16.568 -5.413 19.693 1.00 95.19 97 MET A C 1
ATOM 761 O O . MET A 1 97 ? -17.465 -5.568 20.520 1.00 95.19 97 MET A O 1
ATOM 765 N N . ILE A 1 98 ? -15.394 -4.856 19.980 1.00 96.06 98 ILE A N 1
ATOM 766 C CA . ILE A 1 98 ? -15.057 -4.271 21.278 1.00 96.06 98 ILE A CA 1
ATOM 767 C C . ILE A 1 98 ? -14.874 -2.770 21.071 1.00 96.06 98 ILE A C 1
ATOM 769 O O . ILE A 1 98 ? -14.193 -2.351 20.137 1.00 96.06 98 ILE A O 1
ATOM 773 N N . TYR A 1 99 ? -15.495 -1.975 21.939 1.00 93.38 99 TYR A N 1
ATOM 774 C CA . TYR A 1 99 ? -15.305 -0.532 22.002 1.00 93.38 99 TYR A CA 1
ATOM 775 C C . TYR A 1 99 ? -14.685 -0.194 23.354 1.00 93.38 99 TYR A C 1
ATOM 777 O O . TYR A 1 99 ? -15.199 -0.624 24.386 1.00 93.38 99 TYR A O 1
ATOM 785 N N . ILE A 1 100 ? -13.568 0.525 23.331 1.00 94.50 100 ILE A N 1
ATOM 786 C CA . ILE A 1 100 ? -12.796 0.890 24.519 1.00 94.50 100 ILE A CA 1
ATOM 787 C C . ILE A 1 100 ? -12.830 2.410 24.623 1.00 94.50 100 ILE A C 1
ATOM 789 O O . ILE A 1 100 ? -12.570 3.094 23.635 1.00 94.50 100 ILE A O 1
ATOM 793 N N . ASP A 1 101 ? -13.154 2.913 25.808 1.00 94.00 101 ASP A N 1
ATOM 794 C CA . ASP A 1 101 ? -13.121 4.335 26.138 1.00 94.00 101 ASP A CA 1
ATOM 795 C C . ASP A 1 101 ? -12.225 4.548 27.363 1.00 94.00 101 ASP A C 1
ATOM 797 O O . ASP A 1 101 ? -12.084 3.648 28.195 1.00 94.00 101 ASP A O 1
ATOM 801 N N . LEU A 1 102 ? -11.580 5.712 27.449 1.00 93.94 102 LEU A N 1
ATOM 802 C CA . LEU A 1 102 ? -10.729 6.059 28.585 1.00 93.94 102 LEU A CA 1
ATOM 803 C C . LEU A 1 102 ? -11.541 6.844 29.615 1.00 93.94 102 LEU A C 1
ATOM 805 O O . LEU A 1 102 ? -11.838 8.028 29.428 1.00 93.94 102 LEU A O 1
ATOM 809 N N . ASP A 1 103 ? -11.852 6.194 30.733 1.00 94.25 103 ASP A N 1
ATOM 810 C CA . ASP A 1 103 ? -12.591 6.818 31.825 1.00 94.25 103 ASP A CA 1
ATOM 811 C C . ASP A 1 103 ? -11.854 8.047 32.373 1.00 94.25 103 ASP A C 1
ATOM 813 O O . ASP A 1 103 ? -10.642 8.040 32.593 1.00 94.25 103 ASP A O 1
ATOM 817 N N . HIS A 1 104 ? -12.605 9.125 32.612 1.00 93.44 104 HIS A N 1
ATOM 818 C CA . HIS A 1 104 ? -12.099 10.384 33.172 1.00 93.44 104 HIS A CA 1
ATOM 819 C C . HIS A 1 104 ? -10.931 11.035 32.402 1.00 93.44 104 HIS A C 1
ATOM 821 O O . HIS A 1 104 ? -10.281 11.929 32.944 1.00 93.44 104 HIS A O 1
ATOM 827 N N . PHE A 1 105 ? -10.699 10.687 31.130 1.00 94.19 105 PHE A N 1
ATOM 828 C CA . PHE A 1 105 ? -9.572 11.220 30.348 1.00 94.19 105 PHE A CA 1
ATOM 829 C C . PHE A 1 105 ? -9.545 12.755 30.266 1.00 94.19 105 PHE A C 1
ATOM 831 O O . PHE A 1 105 ? -8.482 13.369 30.270 1.00 94.19 105 PHE A O 1
ATOM 838 N N . LYS A 1 106 ? -10.718 13.400 30.306 1.00 92.06 106 LYS A N 1
ATOM 839 C CA . LYS A 1 106 ? -10.815 14.861 30.395 1.00 92.06 106 LYS A CA 1
ATOM 840 C C . LYS A 1 106 ? -10.058 15.433 31.602 1.00 92.06 106 LYS A C 1
ATOM 842 O O . LYS A 1 106 ? -9.390 16.444 31.450 1.00 92.06 106 LYS A O 1
ATOM 847 N N . GLN A 1 1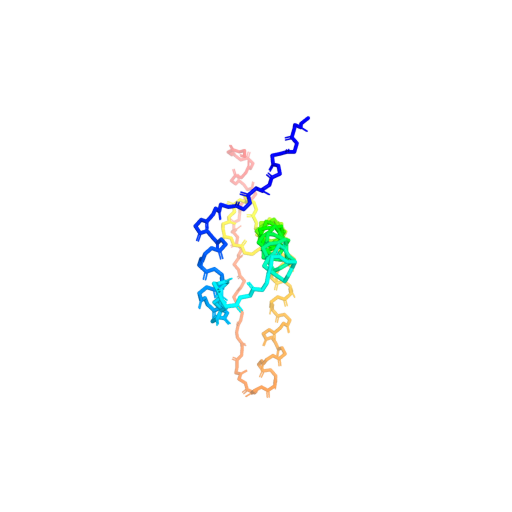07 ? -10.146 14.803 32.776 1.00 95.62 107 GLN A N 1
ATOM 848 C CA . GLN A 1 107 ? -9.453 15.281 33.980 1.00 95.62 107 GLN A CA 1
ATOM 849 C C . GLN A 1 107 ? -7.936 15.196 33.819 1.00 95.62 107 GLN A C 1
ATOM 851 O O . GLN A 1 107 ? -7.226 16.069 34.300 1.00 95.62 107 GLN A O 1
ATOM 856 N N . VAL A 1 108 ? -7.445 14.169 33.123 1.00 95.44 108 VAL A N 1
ATOM 857 C CA . VAL A 1 108 ? -6.020 14.027 32.810 1.00 95.44 108 VAL A CA 1
ATOM 858 C C . VAL A 1 108 ? -5.566 15.188 31.922 1.00 95.44 108 VAL A C 1
ATOM 860 O O . VAL A 1 108 ? -4.639 15.893 32.306 1.00 95.44 108 VAL A O 1
ATOM 863 N N . ASN A 1 109 ? -6.256 15.462 30.811 1.00 92.19 109 ASN A N 1
ATOM 864 C CA . ASN A 1 109 ? -5.919 16.608 29.952 1.00 92.19 109 ASN A CA 1
ATOM 865 C C . ASN A 1 109 ? -6.052 17.947 30.697 1.00 92.19 109 ASN A C 1
ATOM 867 O O . ASN A 1 109 ? -5.190 18.808 30.587 1.00 92.19 109 ASN A O 1
ATOM 871 N N . ASP A 1 110 ? -7.096 18.119 31.516 1.00 95.50 110 ASP A N 1
ATOM 872 C CA . ASP A 1 110 ? -7.301 19.348 32.290 1.00 95.50 110 ASP A CA 1
ATOM 873 C C . ASP A 1 110 ? -6.177 19.575 33.339 1.00 95.50 110 ASP A C 1
ATOM 875 O O . ASP A 1 110 ? -5.908 20.720 33.701 1.00 95.50 110 ASP A O 1
ATOM 879 N N . VAL A 1 111 ? -5.512 18.512 33.827 1.00 96.56 111 VAL A N 1
ATOM 880 C CA . VAL A 1 111 ? -4.402 18.582 34.804 1.00 96.56 111 VAL A CA 1
ATOM 881 C C . VAL A 1 111 ? -3.027 18.687 34.137 1.00 96.56 111 VAL A C 1
ATOM 883 O O . VAL A 1 111 ? -2.169 19.415 34.638 1.00 96.56 111 VAL A O 1
ATOM 886 N N . PHE A 1 112 ? -2.791 17.944 33.054 1.00 93.94 112 PHE A N 1
ATOM 887 C CA . PHE A 1 112 ? -1.456 17.772 32.469 1.00 93.94 112 PHE A CA 1
ATOM 888 C C . PHE A 1 112 ? -1.243 18.508 31.139 1.00 93.94 112 PHE A C 1
ATOM 890 O O . PHE A 1 112 ? -0.087 18.741 30.787 1.00 93.94 112 PHE A O 1
ATOM 897 N N . GLY A 1 113 ? -2.316 18.923 30.456 1.00 71.81 113 GLY A N 1
ATOM 898 C CA . GLY A 1 113 ? -2.274 19.542 29.126 1.00 71.81 113 GLY A CA 1
ATOM 899 C C . GLY A 1 113 ? -2.435 18.525 28.010 1.00 71.81 113 GLY A C 1
ATOM 900 O O . GLY A 1 113 ? -1.396 17.996 27.561 1.00 71.81 113 GLY A O 1
#

Sequence (113 aa):
MADDFYTPKATERLALLNVLGVDLSALDFRARAAIEALCDEVLVLREDADELRDALDEAVSLADNDALCPVFNRRAFKREIRREIALAARFRTPLSMIYIDLDHFKQVNDVFG

Radius of gyration: 26.12 Å; chains: 1; bounding box: 46×39×73 Å

Secondary structure (DSSP, 8-state):
---------HHHHHHHHHHTT--GGGS-HHHHHHHHHHHHHHHHHHHHHHHHHHHHHHHHHHHHB-SSSSSB-HHHHHHHHHHHHHHHHHHT----------TTHHHHHHHH-

pLDDT: mean 91.27, std 8.91, range [43.53, 98.12]